Protein AF-A0A7V9S1K0-F1 (afdb_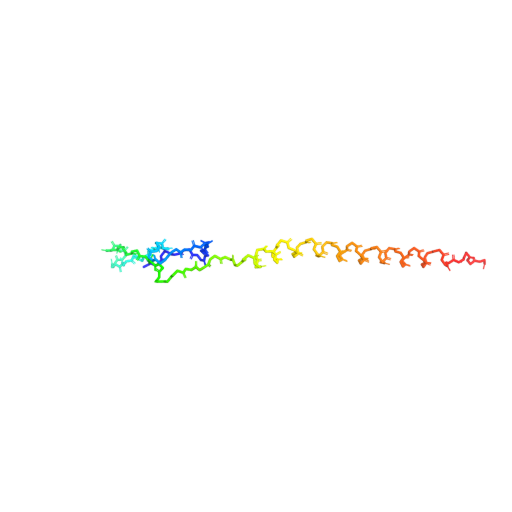monomer_lite)

Foldseek 3Di:
DWFFDPDDADQDAFFQFGGKDFDDDPNDGPDIDTDTHRHGDHHDDPVNVVVVVCPVVVVVVVVVVVVVVVVVVVVVVVVPDDDDD

Sequence (85 aa):
RVSAPRELEGPLPAGARVGSVAAVYRGRVVGTVALLSERAVPGPSRLRRAASALGLPVLSLFVLLAGALIGLRLRAVRLGRPPAR

Secondary structure (DSSP, 8-state):
-EE--S--PSPB-TT-EEEEEEEEETTEEEEEEEEE-SS-BPPPPHHHHHHHHHHHHHHHHHHHHHHHHHHHHHHHHHHT-----

Radius of gyration: 28.54 Å; chains: 1; bounding box: 68×27×69 Å

Structure (mmCIF, N/CA/C/O backbone):
data_AF-A0A7V9S1K0-F1
#
_entry.id   AF-A0A7V9S1K0-F1
#
loop_
_atom_site.group_PDB
_atom_site.id
_atom_site.type_symbol
_atom_site.label_atom_id
_atom_site.label_alt_id
_atom_site.label_comp_id
_atom_site.label_asym_id
_atom_site.label_entity_id
_atom_site.label_seq_id
_atom_site.pdbx_PDB_ins_code
_atom_site.Cartn_x
_atom_site.Cartn_y
_atom_site.Cartn_z
_atom_site.occupancy
_atom_site.B_iso_or_equiv
_atom_site.auth_seq_id
_atom_site.auth_comp_id
_atom_site.auth_asym_id
_atom_site.auth_atom_id
_atom_site.pdbx_PDB_model_num
ATOM 1 N N . ARG A 1 1 ? -7.262 13.288 21.372 1.00 84.00 1 ARG A N 1
ATOM 2 C CA . ARG A 1 1 ? -5.954 12.972 20.752 1.00 84.00 1 ARG A CA 1
ATOM 3 C C . ARG A 1 1 ? -6.150 11.842 19.753 1.00 84.00 1 ARG A C 1
ATOM 5 O O . ARG A 1 1 ? -6.669 10.806 20.139 1.00 84.00 1 ARG A O 1
ATOM 12 N N . VAL A 1 2 ? -5.775 12.045 18.493 1.00 82.31 2 VAL A N 1
ATOM 13 C CA . VAL A 1 2 ? -5.859 11.015 17.445 1.00 82.31 2 VAL A CA 1
ATOM 14 C C . VAL A 1 2 ? -4.499 10.335 17.322 1.00 82.31 2 VAL A C 1
ATOM 16 O O . VAL A 1 2 ? -3.476 11.018 17.307 1.00 82.31 2 VAL A O 1
ATOM 19 N N . SER A 1 3 ? -4.492 9.008 17.279 1.00 81.44 3 SER A N 1
ATOM 20 C CA . SER A 1 3 ? -3.310 8.179 17.073 1.00 81.44 3 SER A CA 1
ATOM 21 C C . SER A 1 3 ? -3.564 7.283 15.868 1.00 81.44 3 SER A C 1
ATOM 23 O O . SER A 1 3 ? -4.148 6.207 15.982 1.00 81.44 3 SER A O 1
ATOM 25 N N . ALA A 1 4 ? -3.156 7.764 14.700 1.00 82.25 4 ALA A N 1
ATOM 26 C CA . ALA A 1 4 ? -3.221 7.030 13.446 1.00 82.25 4 ALA A CA 1
ATOM 27 C C . ALA A 1 4 ? -1.870 7.158 12.720 1.00 82.25 4 ALA A C 1
ATOM 29 O O . ALA A 1 4 ? -1.247 8.224 12.793 1.00 82.25 4 ALA A O 1
ATOM 30 N N . PRO A 1 5 ? -1.394 6.092 12.059 1.00 76.56 5 PRO A N 1
ATOM 31 C CA . PRO A 1 5 ? -0.196 6.149 11.235 1.00 76.56 5 PRO A CA 1
ATOM 32 C C . PRO A 1 5 ? -0.431 7.052 10.013 1.00 76.56 5 PRO A C 1
ATOM 34 O O . PRO A 1 5 ? -1.549 7.156 9.509 1.00 76.56 5 PRO A O 1
ATOM 37 N N . ARG A 1 6 ? 0.627 7.735 9.552 1.00 77.38 6 ARG A N 1
ATOM 38 C CA . ARG A 1 6 ? 0.566 8.620 8.370 1.00 77.38 6 ARG A CA 1
ATOM 39 C C . ARG A 1 6 ? 0.446 7.843 7.061 1.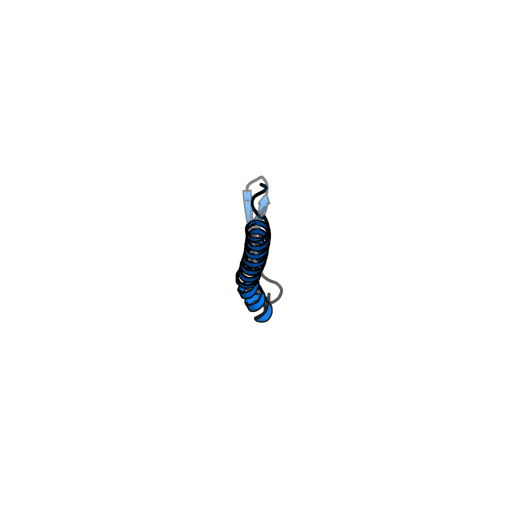00 77.38 6 ARG A C 1
ATOM 41 O O . ARG A 1 6 ? -0.127 8.350 6.105 1.00 77.38 6 ARG A O 1
ATOM 48 N N . GLU A 1 7 ? 0.980 6.629 7.044 1.00 73.56 7 GLU A N 1
ATOM 49 C CA . GLU A 1 7 ? 0.954 5.715 5.910 1.00 73.56 7 GLU A CA 1
ATOM 50 C C . GLU A 1 7 ? 0.405 4.365 6.378 1.00 73.56 7 GLU A C 1
ATOM 52 O O . GLU A 1 7 ? 0.677 3.923 7.495 1.00 73.56 7 GLU A O 1
ATOM 57 N N . LEU A 1 8 ? -0.404 3.732 5.531 1.00 73.44 8 LEU A N 1
ATOM 58 C CA . LEU A 1 8 ? -1.007 2.423 5.765 1.00 73.44 8 LEU A CA 1
ATOM 59 C C . LEU A 1 8 ? -0.646 1.521 4.589 1.00 73.44 8 LEU A C 1
ATOM 61 O O . LEU A 1 8 ? -0.964 1.834 3.440 1.00 73.44 8 LEU A O 1
ATOM 65 N N . GLU A 1 9 ? 0.005 0.397 4.873 1.00 69.50 9 GLU A N 1
ATOM 66 C CA . GLU A 1 9 ? 0.295 -0.620 3.867 1.00 69.50 9 GLU A CA 1
ATOM 67 C C . GLU A 1 9 ? -0.942 -1.500 3.650 1.00 69.50 9 GLU A C 1
ATOM 69 O O . GLU A 1 9 ? -1.474 -2.108 4.578 1.00 69.50 9 GLU A O 1
ATOM 74 N N . GLY A 1 10 ? -1.434 -1.521 2.409 1.00 71.12 10 GLY A N 1
ATOM 75 C CA . GLY A 1 10 ? -2.573 -2.343 1.995 1.00 71.12 10 GLY A CA 1
ATOM 76 C C . GLY A 1 10 ? -2.148 -3.699 1.416 1.00 71.12 10 GLY A C 1
ATOM 77 O O . GLY A 1 10 ? -0.982 -3.882 1.054 1.00 71.12 10 GLY A O 1
ATOM 78 N N . PRO A 1 11 ? -3.092 -4.638 1.218 1.00 78.50 11 PRO A N 1
ATOM 79 C CA . PRO A 1 11 ? -4.550 -4.469 1.274 1.00 78.50 11 PRO A CA 1
ATOM 80 C C . PRO A 1 11 ? -5.138 -4.531 2.692 1.00 78.50 11 PRO A C 1
ATOM 82 O O . PRO A 1 11 ? -4.721 -5.352 3.503 1.00 78.50 11 PRO A O 1
ATOM 85 N N . LEU A 1 12 ? -6.162 -3.712 2.961 1.00 81.75 12 LEU A N 1
ATOM 86 C CA . LEU A 1 12 ? -6.899 -3.724 4.232 1.00 81.75 12 LEU A CA 1
ATOM 87 C C . LEU A 1 12 ? -8.370 -4.096 3.993 1.00 81.75 12 LEU A C 1
ATOM 89 O O . LEU A 1 12 ? -9.020 -3.465 3.154 1.00 81.75 12 LEU A O 1
ATOM 93 N N . PRO A 1 13 ? -8.925 -5.084 4.719 1.00 81.06 13 PRO A N 1
ATOM 94 C CA . PRO A 1 13 ? -10.349 -5.389 4.646 1.00 81.06 13 PRO A CA 1
ATOM 95 C C . PRO A 1 13 ? -11.189 -4.270 5.281 1.00 81.06 13 PRO A C 1
ATOM 97 O O . PRO A 1 13 ? -10.680 -3.438 6.038 1.00 81.06 13 PRO A O 1
ATOM 100 N N . ALA A 1 14 ? -12.488 -4.243 4.977 1.00 83.19 14 ALA A N 1
ATOM 101 C CA . ALA A 1 14 ? -13.426 -3.388 5.703 1.00 83.19 14 ALA A CA 1
ATOM 102 C C . ALA A 1 14 ? -13.490 -3.822 7.180 1.00 83.19 14 ALA A C 1
ATOM 104 O O . ALA A 1 14 ? -13.426 -5.012 7.487 1.00 83.19 14 ALA A O 1
ATOM 105 N N . GLY A 1 15 ? -13.582 -2.858 8.093 1.00 82.81 15 GLY A N 1
ATOM 106 C CA . GLY A 1 15 ? -13.579 -3.086 9.538 1.00 82.81 15 GLY A CA 1
ATOM 107 C C . GLY A 1 15 ? -12.198 -3.350 10.151 1.00 82.81 15 GLY A C 1
ATOM 108 O O . GLY A 1 15 ? -12.114 -3.630 11.345 1.00 82.81 15 GLY A O 1
ATOM 109 N N . ALA A 1 16 ? -11.107 -3.253 9.387 1.00 84.19 16 ALA A N 1
ATOM 110 C CA . ALA A 1 16 ? -9.757 -3.398 9.923 1.00 84.19 16 ALA A CA 1
ATOM 111 C C . ALA A 1 16 ? -9.397 -2.210 10.825 1.00 84.19 16 ALA A C 1
ATOM 113 O O . ALA A 1 16 ? -9.630 -1.051 10.481 1.00 84.19 16 ALA A O 1
ATOM 114 N N . ARG A 1 17 ? -8.792 -2.479 11.985 1.00 85.00 17 ARG A N 1
ATOM 115 C CA . ARG A 1 17 ? -8.324 -1.424 12.890 1.00 85.00 17 ARG A CA 1
ATOM 116 C C . ARG A 1 17 ? -7.112 -0.715 12.284 1.00 85.00 17 ARG A C 1
ATOM 118 O O . ARG A 1 17 ? -6.071 -1.332 12.094 1.00 85.00 17 ARG A O 1
ATOM 125 N N . VAL A 1 18 ? -7.236 0.591 12.063 1.00 85.88 18 VAL A N 1
ATOM 126 C CA . VAL A 1 18 ? -6.180 1.449 11.492 1.00 85.88 18 VAL A CA 1
ATOM 127 C C . VAL A 1 18 ? -5.551 2.394 12.517 1.00 85.88 18 VAL A C 1
ATOM 129 O O . VAL A 1 18 ? -4.482 2.944 12.281 1.00 85.88 18 VAL A O 1
ATOM 132 N N . GLY A 1 19 ? -6.187 2.587 13.674 1.00 86.06 19 GLY A N 1
ATOM 133 C CA . GLY A 1 19 ? -5.677 3.470 14.721 1.00 86.06 19 GLY A CA 1
ATOM 134 C C . GLY A 1 19 ? -6.633 3.603 15.900 1.00 86.06 19 GLY A C 1
ATOM 135 O O . GLY A 1 19 ? -7.513 2.762 16.108 1.00 86.06 19 GLY A O 1
ATOM 136 N N . SER A 1 20 ? -6.472 4.671 16.676 1.00 85.88 20 SER A N 1
ATOM 137 C CA . SER A 1 20 ? -7.346 4.986 17.803 1.00 85.88 20 SER A CA 1
ATOM 138 C C . SER A 1 20 ? -7.525 6.489 18.016 1.00 85.88 20 SER A C 1
ATOM 140 O O . SER A 1 20 ? -6.660 7.305 17.698 1.00 85.88 20 SER A O 1
ATOM 142 N N . VAL A 1 21 ? -8.666 6.865 18.587 1.00 87.50 21 VAL A N 1
ATOM 143 C CA . VAL A 1 21 ? -8.943 8.222 19.064 1.00 87.50 21 VAL A CA 1
ATOM 144 C C . VAL A 1 21 ? -9.155 8.167 20.564 1.00 87.50 21 VAL A C 1
ATOM 146 O O . VAL A 1 21 ? -10.060 7.495 21.046 1.00 87.50 21 VAL A O 1
ATOM 149 N N . ALA A 1 22 ? -8.331 8.897 21.304 1.00 87.25 22 ALA A N 1
ATOM 150 C CA . ALA A 1 22 ? -8.498 9.115 22.731 1.00 87.25 22 ALA A CA 1
ATOM 151 C C . ALA A 1 22 ? -9.305 10.399 22.983 1.00 87.25 22 ALA A C 1
ATOM 153 O O . ALA A 1 22 ? -8.900 11.486 22.554 1.00 87.25 22 ALA A O 1
ATOM 154 N N . ALA A 1 23 ? -10.411 10.297 23.711 1.00 82.56 23 ALA A N 1
ATOM 155 C CA . ALA A 1 23 ? -11.125 11.434 24.279 1.00 82.56 23 ALA A CA 1
ATOM 156 C C . ALA A 1 23 ? -10.370 11.923 25.521 1.00 82.56 23 ALA A C 1
ATOM 158 O O . ALA A 1 23 ? -10.001 11.124 26.381 1.00 82.56 23 ALA A O 1
ATOM 159 N N . VAL A 1 24 ? -10.101 13.227 25.605 1.00 84.62 24 VAL A N 1
ATOM 160 C CA . VAL A 1 24 ? -9.320 13.823 26.698 1.00 84.62 24 VAL A CA 1
ATOM 161 C C . VAL A 1 24 ? -10.167 14.881 27.388 1.00 84.62 24 VAL A C 1
ATOM 163 O O . VAL A 1 24 ? -10.639 15.804 26.732 1.00 84.62 24 VAL A O 1
ATOM 166 N N . TYR A 1 25 ? -10.323 14.766 28.705 1.00 75.44 25 TYR A N 1
ATOM 167 C CA . TYR A 1 25 ? -10.997 15.751 29.544 1.00 75.44 25 TYR A CA 1
ATOM 168 C C . TYR A 1 25 ? -10.053 16.183 30.665 1.00 75.44 25 TYR A C 1
ATOM 170 O O . TYR A 1 25 ? -9.508 15.347 31.386 1.00 75.44 25 TYR A O 1
ATOM 178 N N . ARG A 1 26 ? -9.816 17.496 30.784 1.00 86.06 26 ARG A N 1
ATOM 179 C CA . ARG A 1 26 ? -8.876 18.087 31.761 1.00 86.06 26 ARG A CA 1
ATOM 180 C C . ARG A 1 26 ? -7.493 17.410 31.775 1.00 86.06 26 ARG A C 1
ATOM 182 O O . ARG A 1 26 ? -6.953 17.087 32.826 1.00 86.06 26 ARG A O 1
ATOM 189 N N . GLY A 1 27 ? -6.941 17.141 30.591 1.00 86.56 27 GLY A N 1
ATOM 190 C CA . GLY A 1 27 ? -5.624 16.507 30.436 1.00 86.56 27 GLY A CA 1
ATOM 191 C C . GLY A 1 27 ? -5.581 15.000 30.719 1.00 86.56 27 GLY A C 1
ATOM 192 O O . GLY A 1 27 ? -4.542 14.383 30.496 1.00 86.56 27 GLY A O 1
ATOM 193 N N . ARG A 1 28 ? -6.688 14.377 31.147 1.00 78.94 28 ARG A N 1
ATOM 194 C CA . ARG A 1 28 ? -6.788 12.925 31.354 1.00 78.94 28 ARG A CA 1
ATOM 195 C C . ARG A 1 28 ? -7.538 12.263 30.206 1.00 78.94 28 ARG A C 1
ATOM 197 O O . ARG A 1 28 ? -8.548 12.783 29.736 1.00 78.94 28 ARG A O 1
ATOM 204 N N . VAL A 1 29 ? -7.051 11.111 29.750 1.00 86.56 29 VAL A N 1
ATOM 205 C CA . VAL A 1 29 ? -7.769 10.287 28.770 1.00 86.56 29 VAL A CA 1
ATOM 206 C C . VAL A 1 29 ? -8.986 9.675 29.461 1.00 86.56 29 VAL A C 1
ATOM 208 O O . VAL A 1 29 ? -8.834 8.949 30.436 1.00 86.56 29 VAL A O 1
ATOM 211 N N . VAL A 1 30 ? -10.182 9.989 28.966 1.00 89.69 30 VAL A N 1
ATOM 212 C CA . VAL A 1 30 ? -11.467 9.513 29.513 1.00 89.69 30 VAL A CA 1
ATOM 213 C C . VAL A 1 30 ? -12.075 8.367 28.709 1.00 89.69 30 VAL A C 1
ATOM 215 O O . VAL A 1 30 ? -13.007 7.717 29.163 1.00 89.69 30 VAL A O 1
ATOM 218 N N . GLY A 1 31 ? -11.535 8.086 27.527 1.00 81.44 31 GLY A N 1
ATOM 219 C CA . GLY A 1 31 ? -11.962 6.965 26.702 1.00 81.44 31 GLY A CA 1
ATOM 220 C C . GLY A 1 31 ? -11.100 6.846 25.458 1.00 81.44 31 GLY A C 1
ATOM 221 O O . GLY A 1 31 ? -10.523 7.835 25.008 1.00 81.44 31 GLY A O 1
ATOM 222 N N . THR A 1 32 ? -10.998 5.639 24.906 1.00 85.56 32 THR A N 1
ATOM 223 C CA . THR A 1 32 ? -10.302 5.388 23.639 1.00 85.56 32 THR A CA 1
ATOM 224 C C . THR A 1 32 ? -11.199 4.571 22.723 1.00 85.56 32 THR A C 1
ATOM 226 O O . THR A 1 32 ? -11.696 3.523 23.120 1.00 85.56 32 THR A O 1
ATOM 229 N N . VAL A 1 33 ? -11.390 5.046 21.497 1.00 87.81 33 VAL A N 1
ATOM 230 C CA . VAL A 1 33 ? -12.208 4.401 20.466 1.00 87.81 33 VAL A CA 1
ATOM 231 C C . VAL A 1 33 ? -11.297 3.934 19.336 1.00 87.81 33 VAL A C 1
ATOM 233 O O . VAL A 1 33 ? -10.347 4.629 18.971 1.00 87.81 33 VAL A O 1
ATOM 236 N N . ALA A 1 34 ? -11.552 2.743 18.796 1.00 84.31 34 ALA A N 1
ATOM 237 C CA . ALA A 1 34 ? -10.815 2.233 17.645 1.00 84.31 34 ALA A CA 1
ATOM 238 C C . ALA A 1 34 ? -11.235 2.966 16.364 1.00 84.31 34 ALA A C 1
ATOM 240 O O . ALA A 1 34 ? -12.423 3.158 16.121 1.00 84.31 34 ALA A O 1
ATOM 241 N N . LEU A 1 35 ? -10.263 3.323 15.528 1.00 82.19 35 LEU A N 1
ATOM 242 C CA . LEU A 1 35 ? -10.514 3.744 14.153 1.00 82.19 35 LEU A CA 1
ATOM 243 C C . LEU A 1 35 ? -10.509 2.506 13.266 1.00 82.19 35 LEU A C 1
ATOM 245 O O . LEU A 1 35 ? -9.547 1.733 13.300 1.00 82.19 35 LEU A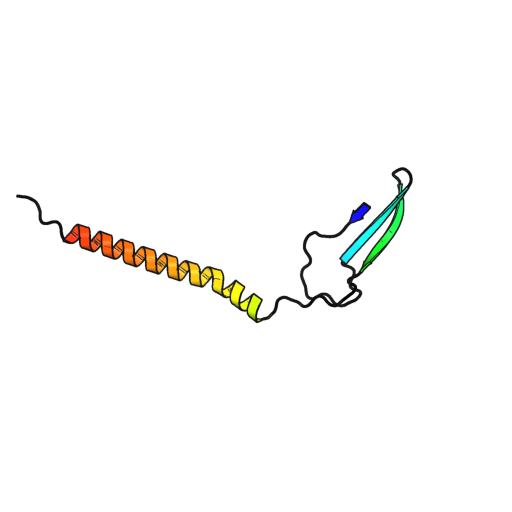 O 1
ATOM 249 N N . LEU A 1 36 ? -11.574 2.331 12.490 1.00 87.88 36 LEU A N 1
ATOM 250 C CA . LEU A 1 36 ? -11.760 1.203 11.584 1.00 87.88 36 LEU A CA 1
ATOM 251 C C . LEU A 1 36 ? -11.783 1.696 10.134 1.00 87.88 36 LEU A C 1
ATOM 253 O O . LEU A 1 36 ? -12.256 2.800 9.861 1.00 87.88 36 LEU A O 1
ATOM 257 N N . SER A 1 37 ? -11.295 0.881 9.203 1.00 81.94 37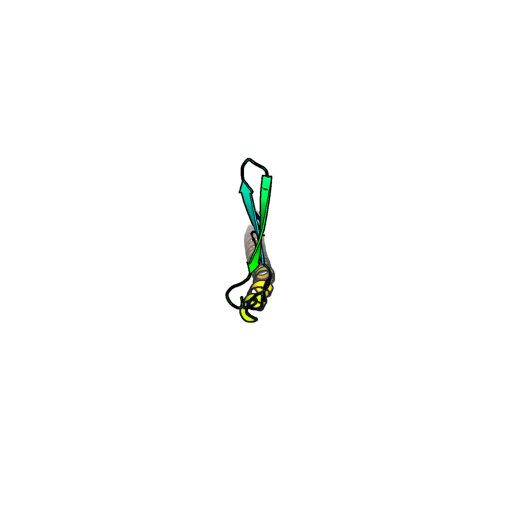 SER A N 1
ATOM 258 C CA . SER A 1 37 ? -11.477 1.109 7.771 1.00 81.94 37 SER A CA 1
ATOM 259 C C . SER A 1 37 ? -12.951 0.931 7.399 1.00 81.94 37 SER A C 1
ATOM 261 O O . SER A 1 37 ? -13.508 -0.154 7.528 1.00 81.94 37 SER A O 1
ATOM 263 N N . GLU A 1 38 ? -13.602 1.990 6.921 1.00 80.81 38 GLU A N 1
ATOM 264 C CA . GLU A 1 38 ? -15.014 1.926 6.514 1.00 80.81 38 GLU A CA 1
ATOM 265 C C . GLU A 1 38 ? -15.217 1.016 5.291 1.00 80.81 38 GLU A C 1
ATOM 267 O O . GLU A 1 38 ? -16.180 0.259 5.208 1.00 80.81 38 GLU A O 1
ATOM 272 N N . ARG A 1 39 ? -14.278 1.064 4.339 1.00 75.50 39 ARG A N 1
ATOM 273 C CA . ARG A 1 39 ? -14.308 0.289 3.094 1.00 75.50 39 ARG A CA 1
ATOM 274 C C . ARG A 1 39 ? -13.008 -0.479 2.910 1.00 75.50 39 ARG A C 1
ATOM 276 O O . ARG A 1 39 ? -11.971 -0.097 3.450 1.00 75.50 39 ARG A O 1
ATOM 283 N N . ALA A 1 40 ? -13.071 -1.551 2.123 1.00 78.56 40 ALA A N 1
ATOM 284 C CA . ALA A 1 40 ? -11.882 -2.296 1.736 1.00 78.56 40 ALA A CA 1
ATOM 285 C C . ALA A 1 40 ? -10.924 -1.378 0.964 1.00 78.56 40 ALA A C 1
ATOM 287 O O . ALA A 1 40 ? -11.317 -0.749 -0.021 1.00 78.56 40 ALA A O 1
ATOM 288 N N . VAL A 1 41 ? -9.673 -1.312 1.414 1.00 78.56 41 VAL A N 1
ATOM 289 C CA . VAL A 1 41 ? -8.606 -0.580 0.733 1.00 78.56 41 VAL A CA 1
ATOM 290 C C . VAL A 1 41 ? -7.868 -1.581 -0.155 1.00 78.56 41 VAL A C 1
ATOM 292 O O . VAL A 1 41 ? -7.164 -2.453 0.370 1.00 78.56 41 VAL A O 1
ATOM 295 N N . PRO A 1 42 ? -8.036 -1.511 -1.488 1.00 67.25 42 PRO A N 1
ATOM 296 C CA . PRO A 1 42 ? -7.362 -2.425 -2.394 1.00 67.25 42 PRO A CA 1
ATOM 297 C C . PRO A 1 42 ? -5.845 -2.223 -2.322 1.00 67.25 42 PRO A C 1
ATOM 299 O O . PRO A 1 42 ? -5.346 -1.102 -2.239 1.00 67.25 42 PRO A O 1
ATOM 302 N N . GLY A 1 43 ? -5.105 -3.331 -2.355 1.00 70.69 43 GLY A N 1
ATOM 303 C CA . GLY A 1 43 ? -3.645 -3.304 -2.416 1.00 70.69 43 GLY A CA 1
ATOM 304 C C . GLY A 1 43 ? -3.140 -2.685 -3.727 1.00 70.69 43 GLY A C 1
ATOM 305 O O . GLY A 1 43 ? -3.919 -2.498 -4.668 1.00 70.69 43 GLY A O 1
ATOM 306 N N . PRO A 1 44 ? -1.831 -2.381 -3.830 1.00 64.44 44 PRO A N 1
ATOM 307 C CA . PRO A 1 44 ? -1.260 -1.865 -5.067 1.00 64.44 44 PRO A CA 1
ATOM 308 C C . PRO A 1 44 ? -1.571 -2.824 -6.220 1.00 64.44 44 PRO A C 1
ATOM 310 O O . PRO A 1 44 ? -1.318 -4.028 -6.130 1.00 64.44 44 PRO A O 1
ATOM 313 N N . SER A 1 45 ? -2.132 -2.287 -7.306 1.00 65.88 45 SER A N 1
ATOM 314 C CA . SER A 1 45 ? -2.445 -3.084 -8.490 1.00 65.88 45 SER A CA 1
ATOM 315 C C . SER A 1 45 ? -1.179 -3.778 -9.006 1.00 65.88 45 SER A C 1
ATOM 317 O O . SER A 1 45 ? -0.073 -3.237 -8.909 1.00 65.88 45 SER A O 1
ATOM 319 N N . ARG A 1 46 ? -1.319 -4.985 -9.576 1.00 63.44 46 ARG A N 1
ATOM 320 C CA . ARG A 1 46 ? -0.176 -5.740 -10.133 1.00 63.44 46 ARG A CA 1
ATOM 321 C C . ARG A 1 46 ? 0.625 -4.902 -11.142 1.00 63.44 46 ARG A C 1
ATOM 323 O O . ARG A 1 46 ? 1.849 -4.972 -11.154 1.00 63.44 46 ARG A O 1
ATOM 330 N N . LEU A 1 47 ? -0.063 -4.046 -11.902 1.00 59.94 47 LEU A N 1
ATOM 331 C CA . LEU A 1 47 ? 0.529 -3.064 -12.817 1.00 5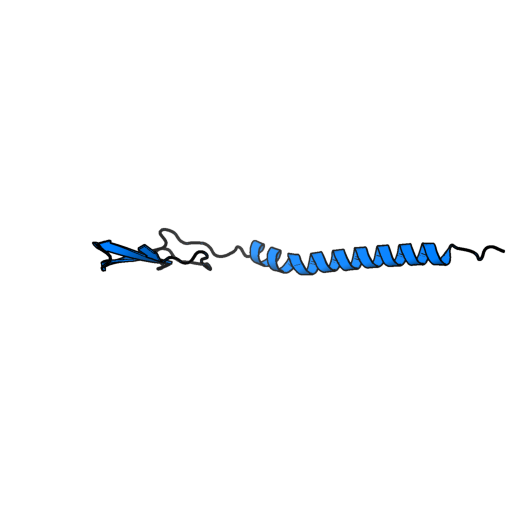9.94 47 LEU A CA 1
ATOM 332 C C . LEU A 1 47 ? 1.378 -2.011 -12.092 1.00 59.94 47 LEU A C 1
ATOM 334 O O . LEU A 1 47 ? 2.482 -1.713 -12.539 1.00 59.94 47 LEU A O 1
ATOM 338 N N . ARG A 1 48 ? 0.915 -1.484 -10.950 1.00 64.81 48 ARG A N 1
ATOM 339 C CA . ARG A 1 48 ? 1.683 -0.521 -10.145 1.00 64.81 48 ARG A CA 1
ATOM 340 C C . ARG A 1 48 ? 2.951 -1.158 -9.583 1.00 64.81 48 ARG A C 1
ATOM 342 O O . ARG A 1 48 ? 4.004 -0.538 -9.625 1.00 64.81 48 ARG A O 1
ATOM 349 N N . ARG A 1 49 ? 2.869 -2.417 -9.136 1.00 65.81 49 ARG A N 1
ATOM 350 C CA . ARG A 1 49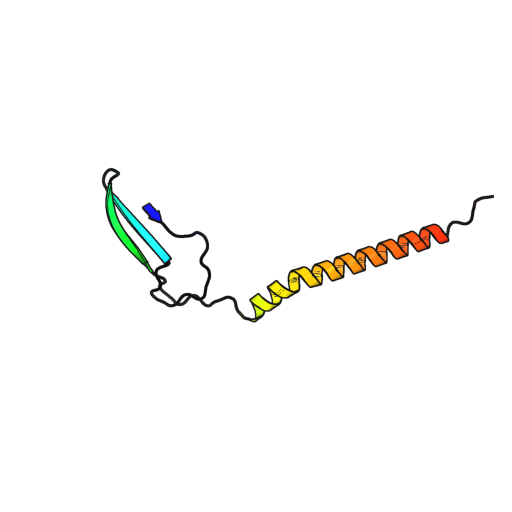 ? 4.037 -3.176 -8.659 1.00 65.81 49 ARG A CA 1
ATOM 351 C C . ARG A 1 49 ? 5.048 -3.438 -9.789 1.00 65.81 49 ARG A C 1
ATOM 353 O O . ARG A 1 49 ? 6.245 -3.288 -9.566 1.00 65.81 49 ARG A O 1
ATOM 360 N N . ALA A 1 50 ? 4.579 -3.754 -10.999 1.00 60.31 50 ALA A N 1
ATOM 361 C CA . ALA A 1 50 ? 5.439 -3.914 -12.174 1.00 60.31 50 ALA A CA 1
ATOM 362 C C . ALA A 1 50 ? 6.108 -2.592 -12.599 1.00 60.31 50 ALA A C 1
ATOM 364 O O . ALA A 1 50 ? 7.309 -2.567 -12.847 1.00 60.31 50 ALA A O 1
ATOM 365 N N . ALA A 1 51 ? 5.368 -1.479 -12.609 1.00 63.78 51 ALA A N 1
ATOM 366 C CA . ALA A 1 51 ? 5.918 -0.158 -12.916 1.00 63.78 51 ALA A CA 1
ATOM 367 C C . ALA A 1 51 ? 6.997 0.275 -11.906 1.00 63.78 51 ALA A C 1
ATOM 369 O O . ALA A 1 51 ? 8.039 0.797 -12.300 1.00 63.78 51 ALA A O 1
ATOM 370 N N . SER A 1 52 ? 6.794 -0.001 -10.612 1.00 62.34 52 SER A N 1
ATOM 371 C CA . SER A 1 52 ? 7.803 0.252 -9.576 1.00 62.34 52 SER A CA 1
ATOM 372 C C . SER A 1 52 ? 9.067 -0.593 -9.763 1.00 62.34 52 SER A C 1
ATOM 374 O O . SER A 1 52 ? 10.165 -0.088 -9.552 1.00 62.34 52 SER A O 1
ATOM 376 N N . ALA A 1 53 ? 8.929 -1.848 -10.202 1.00 63.00 53 ALA A N 1
ATOM 377 C CA . ALA A 1 53 ? 10.073 -2.708 -10.505 1.00 63.00 53 ALA A CA 1
ATOM 378 C C . ALA A 1 53 ? 10.845 -2.250 -11.755 1.00 63.00 53 ALA A C 1
ATOM 380 O O . ALA A 1 53 ? 12.050 -2.461 -11.841 1.00 63.00 53 ALA A O 1
ATOM 381 N N . LEU A 1 54 ? 10.167 -1.601 -12.706 1.00 61.66 54 LEU A N 1
ATOM 382 C CA . LEU A 1 54 ? 10.754 -1.140 -13.966 1.00 61.66 54 LEU A CA 1
ATOM 383 C C . LEU A 1 54 ? 11.415 0.246 -13.877 1.00 61.66 54 LEU A C 1
ATOM 385 O O . LEU A 1 54 ? 12.279 0.548 -14.694 1.00 61.66 54 LEU A O 1
ATOM 389 N N . GLY A 1 55 ? 11.076 1.084 -12.892 1.00 60.50 55 GLY A N 1
ATOM 390 C CA . GLY A 1 55 ? 11.587 2.463 -12.814 1.00 60.50 55 GLY A CA 1
ATOM 391 C C . GLY A 1 55 ? 13.114 2.575 -12.687 1.00 60.50 55 GLY A C 1
ATOM 392 O O . GLY A 1 55 ? 13.754 3.296 -13.450 1.00 60.50 55 GLY A O 1
ATOM 393 N N . LEU A 1 56 ? 13.714 1.831 -11.755 1.00 66.19 56 LEU A N 1
ATOM 394 C CA . LEU A 1 56 ? 15.166 1.819 -11.529 1.00 66.19 56 LEU A CA 1
ATOM 395 C C . LEU A 1 56 ? 15.987 1.175 -12.668 1.00 66.19 56 LEU A C 1
ATOM 397 O O . LEU A 1 56 ? 16.974 1.787 -13.081 1.00 66.19 56 LEU A O 1
ATOM 401 N N . PRO A 1 57 ? 15.627 -0.007 -13.212 1.00 74.69 57 PRO A N 1
ATOM 402 C CA . PRO A 1 57 ? 16.403 -0.627 -14.289 1.00 74.69 57 PRO A CA 1
ATOM 403 C C . PRO A 1 57 ? 16.295 0.122 -15.625 1.00 74.69 57 PRO A C 1
ATOM 405 O O . PRO A 1 57 ? 17.236 0.115 -16.414 1.00 74.69 57 PRO A O 1
ATOM 408 N N . VAL A 1 58 ? 15.175 0.801 -15.893 1.00 76.94 58 VAL A N 1
ATOM 409 C CA . VAL A 1 58 ? 15.036 1.614 -17.112 1.00 76.94 58 VAL A CA 1
ATOM 410 C C . VAL A 1 58 ? 15.884 2.884 -17.019 1.00 76.94 58 VAL A C 1
ATOM 412 O O . VAL A 1 58 ? 16.536 3.258 -17.996 1.00 76.94 58 VAL A O 1
ATOM 415 N N . LEU A 1 59 ? 15.937 3.520 -15.843 1.00 77.62 59 LEU A N 1
ATOM 416 C CA . LEU A 1 59 ? 16.789 4.687 -15.619 1.00 77.62 59 LEU A CA 1
ATOM 417 C C . LEU A 1 59 ? 18.275 4.335 -15.787 1.00 77.62 59 LEU A C 1
ATOM 419 O O . LEU A 1 59 ? 19.002 5.067 -16.457 1.00 77.62 59 LEU A O 1
ATOM 423 N N . SER A 1 60 ? 18.727 3.209 -15.225 1.00 79.94 60 SER A N 1
ATOM 424 C CA . SER A 1 60 ? 20.128 2.786 -15.344 1.00 79.94 60 SER A CA 1
ATOM 425 C C . SER A 1 60 ? 20.521 2.474 -16.790 1.00 79.94 60 SER A C 1
ATOM 427 O O . SER A 1 60 ? 21.611 2.865 -17.212 1.00 79.94 60 SER A O 1
ATOM 429 N N . LEU A 1 61 ? 19.625 1.869 -17.579 1.00 85.06 61 LEU A N 1
ATOM 430 C CA . LEU A 1 61 ? 19.835 1.660 -19.013 1.00 85.06 61 LEU A CA 1
ATOM 431 C C . LEU A 1 61 ? 19.989 2.991 -19.765 1.00 85.06 61 LEU A C 1
ATOM 433 O O . LEU A 1 61 ? 20.902 3.134 -20.577 1.00 85.06 61 LEU A O 1
ATOM 437 N N . PHE A 1 62 ? 19.142 3.981 -19.463 1.00 86.25 62 PHE A N 1
ATOM 438 C CA . PHE A 1 62 ? 19.230 5.317 -20.062 1.00 86.25 62 PHE A CA 1
ATOM 439 C C . PHE A 1 62 ? 20.546 6.023 -19.718 1.00 86.25 62 PHE A C 1
ATOM 441 O O . PHE A 1 62 ? 21.181 6.604 -20.599 1.00 86.25 62 PHE A O 1
ATOM 448 N N . VAL A 1 63 ? 20.981 5.942 -18.458 1.00 89.81 63 VAL A N 1
ATOM 449 C CA . VAL A 1 63 ? 22.250 6.526 -17.999 1.00 89.81 63 VAL A CA 1
ATOM 450 C C . VAL A 1 63 ? 23.442 5.856 -18.684 1.00 89.81 63 VAL A C 1
ATOM 452 O O . VAL A 1 63 ? 24.337 6.552 -19.165 1.00 89.81 63 VAL A O 1
ATOM 455 N N . LEU A 1 64 ? 23.443 4.524 -18.785 1.00 90.88 64 LEU A N 1
ATOM 456 C CA . LEU A 1 64 ? 24.483 3.773 -19.492 1.00 90.88 64 LEU A CA 1
ATOM 457 C C . LEU A 1 64 ? 24.544 4.147 -20.974 1.00 90.88 64 LEU A C 1
ATOM 459 O O . LEU A 1 64 ? 25.629 4.401 -21.496 1.00 90.88 64 LEU A O 1
ATOM 463 N N . LEU A 1 65 ? 23.391 4.229 -21.641 1.00 92.94 65 LEU A N 1
ATOM 464 C CA . LEU A 1 65 ? 23.313 4.593 -23.053 1.00 92.94 65 LEU A CA 1
ATOM 465 C C . LEU A 1 65 ? 23.819 6.024 -23.290 1.00 92.94 65 LEU A C 1
ATOM 467 O O . LEU A 1 65 ? 24.632 6.254 -24.187 1.00 92.94 65 LEU A O 1
ATOM 471 N N . ALA A 1 66 ? 23.391 6.976 -22.457 1.00 91.31 66 ALA A N 1
ATOM 472 C CA . ALA A 1 66 ? 23.849 8.360 -22.521 1.00 91.31 66 ALA A CA 1
ATOM 473 C C . ALA A 1 66 ? 25.364 8.462 -22.279 1.00 91.31 66 ALA A C 1
ATOM 475 O O . ALA A 1 66 ? 26.071 9.103 -23.058 1.00 91.31 66 ALA A O 1
ATOM 476 N N . GLY A 1 67 ? 25.883 7.780 -21.253 1.00 92.56 67 GLY A N 1
ATOM 477 C CA . GLY A 1 67 ? 27.315 7.727 -20.959 1.00 92.56 67 GLY A CA 1
ATOM 478 C C . GLY A 1 67 ? 28.131 7.121 -22.103 1.00 92.56 67 GLY A C 1
ATOM 479 O O . GLY A 1 67 ? 29.164 7.677 -22.480 1.00 92.56 67 GLY A O 1
ATOM 480 N N . ALA A 1 68 ? 27.646 6.037 -22.714 1.00 93.19 68 ALA A N 1
ATOM 481 C CA . ALA A 1 68 ? 28.292 5.400 -23.860 1.00 93.19 68 ALA A CA 1
ATOM 482 C C . ALA A 1 68 ? 28.339 6.328 -25.085 1.00 93.19 68 ALA A C 1
ATOM 484 O O . ALA A 1 68 ? 29.389 6.459 -25.717 1.00 93.19 68 ALA A O 1
ATOM 485 N N . LEU A 1 69 ? 27.239 7.023 -25.392 1.00 92.88 69 LEU A N 1
ATOM 486 C CA . LEU A 1 69 ? 27.176 7.989 -26.494 1.00 92.88 69 LEU A CA 1
ATOM 487 C C . LEU A 1 69 ? 28.111 9.182 -26.266 1.00 92.88 69 LEU A C 1
ATOM 489 O O . LEU A 1 69 ? 28.831 9.584 -27.184 1.00 92.88 69 LEU A O 1
ATOM 493 N N . ILE A 1 70 ? 28.142 9.722 -25.044 1.00 92.12 70 ILE A N 1
ATOM 494 C CA . ILE A 1 70 ? 29.049 10.813 -24.663 1.00 92.12 70 ILE A CA 1
ATOM 495 C C . ILE A 1 70 ? 30.505 10.349 -24.768 1.00 92.12 70 ILE A C 1
ATOM 497 O O . ILE A 1 70 ? 31.325 11.032 -25.383 1.00 92.12 70 ILE A O 1
ATOM 501 N N . GLY A 1 71 ? 30.831 9.167 -24.240 1.00 90.31 71 GLY A N 1
ATOM 502 C CA . GLY A 1 71 ? 32.169 8.585 -24.328 1.00 90.31 71 GLY A CA 1
ATOM 503 C C . GLY A 1 71 ? 32.623 8.377 -25.774 1.00 90.31 71 GLY A C 1
ATOM 504 O O . GLY A 1 71 ? 33.742 8.753 -26.133 1.00 90.31 71 GLY A O 1
ATOM 505 N N . LEU A 1 72 ? 31.740 7.855 -26.630 1.00 89.62 72 LEU A N 1
ATOM 506 C CA . LEU A 1 72 ? 32.017 7.664 -28.054 1.00 89.62 72 LEU A CA 1
ATOM 507 C C . LEU A 1 72 ? 32.245 9.002 -28.769 1.00 89.62 72 LEU A C 1
ATOM 509 O O . LEU A 1 72 ? 33.199 9.133 -29.538 1.00 89.62 72 LEU A O 1
ATOM 513 N N . ARG A 1 73 ? 31.422 10.017 -28.479 1.00 88.88 73 ARG A N 1
ATOM 514 C CA . ARG A 1 73 ? 31.584 11.374 -29.022 1.00 88.88 73 ARG A CA 1
ATOM 515 C C . ARG A 1 73 ? 32.908 12.000 -28.602 1.00 88.88 73 ARG A C 1
ATOM 517 O O . ARG A 1 73 ? 33.629 12.506 -29.459 1.00 88.88 73 ARG A O 1
ATOM 524 N N . LEU A 1 74 ? 33.267 11.926 -27.322 1.00 86.00 74 LEU A N 1
ATOM 525 C CA . LEU A 1 74 ? 34.539 12.456 -26.823 1.00 86.00 74 LEU A CA 1
ATOM 526 C C . LEU A 1 74 ? 35.737 11.730 -27.446 1.00 86.00 74 LEU A C 1
ATOM 528 O O . LEU A 1 74 ? 36.729 12.370 -27.800 1.00 86.00 74 LEU A O 1
ATOM 532 N N . ARG A 1 75 ? 35.644 10.409 -27.627 1.00 83.25 75 ARG A N 1
ATOM 533 C CA . ARG A 1 75 ? 36.683 9.609 -28.287 1.00 83.25 75 ARG A CA 1
ATOM 534 C C . ARG A 1 75 ? 36.849 9.999 -29.758 1.00 83.25 75 ARG A C 1
ATOM 536 O O . ARG A 1 75 ? 37.980 10.201 -30.195 1.00 83.25 75 ARG A O 1
ATOM 543 N N . ALA A 1 76 ? 35.749 10.165 -30.492 1.00 78.88 76 ALA A N 1
ATOM 544 C CA . ALA A 1 76 ? 35.772 10.597 -31.890 1.00 78.88 76 ALA A CA 1
ATOM 545 C C . ALA A 1 76 ? 36.409 11.990 -32.056 1.00 78.88 76 ALA A C 1
ATOM 547 O O . ALA A 1 76 ? 37.237 12.192 -32.940 1.00 78.88 76 ALA A O 1
ATOM 548 N N . VAL A 1 77 ? 36.094 12.929 -31.158 1.00 79.12 77 VAL A N 1
ATOM 549 C CA . VAL A 1 77 ? 36.672 14.286 -31.159 1.00 79.12 77 VAL A CA 1
ATOM 550 C C . VAL A 1 77 ? 38.176 14.271 -30.858 1.00 79.12 77 VAL A C 1
ATOM 552 O O . VAL A 1 77 ? 38.927 15.049 -31.443 1.00 79.12 77 VAL A O 1
ATOM 555 N N . ARG A 1 78 ? 38.640 13.389 -29.963 1.00 73.25 78 ARG A N 1
ATOM 556 C CA . ARG A 1 78 ? 40.070 13.264 -29.624 1.00 73.25 78 ARG A CA 1
ATOM 557 C C . ARG A 1 78 ? 40.895 12.629 -30.744 1.00 73.25 78 ARG A C 1
ATOM 559 O O . ARG A 1 78 ? 42.016 13.062 -30.969 1.00 73.25 78 ARG A O 1
ATOM 566 N N . LEU A 1 79 ? 40.346 11.637 -31.445 1.00 70.25 79 LEU A N 1
ATOM 567 C CA . LEU A 1 79 ? 41.017 10.969 -32.570 1.00 70.25 79 LEU A CA 1
ATOM 568 C C . LEU A 1 79 ? 41.057 11.827 -33.844 1.00 70.25 79 LEU A C 1
ATOM 570 O O . LEU A 1 79 ? 41.932 11.631 -34.677 1.00 70.25 79 LEU A O 1
ATOM 574 N N . GLY A 1 80 ? 40.142 12.788 -33.990 1.00 62.75 80 GLY A N 1
ATOM 575 C CA . GLY A 1 80 ? 40.081 13.691 -35.143 1.00 62.75 80 GLY A CA 1
ATOM 576 C C . GLY A 1 80 ? 40.997 14.918 -35.077 1.00 62.75 80 GLY A C 1
ATOM 577 O O . GLY A 1 80 ? 40.888 15.778 -35.945 1.00 62.75 80 GLY A O 1
ATOM 578 N N . ARG A 1 81 ? 41.865 15.049 -34.063 1.00 56.44 81 ARG A N 1
ATOM 579 C CA . ARG A 1 81 ? 42.807 16.175 -33.937 1.00 56.44 81 ARG A CA 1
ATOM 580 C C . ARG A 1 81 ? 44.186 15.748 -34.477 1.00 56.44 81 ARG A C 1
ATOM 582 O O . ARG A 1 81 ? 44.944 15.134 -33.728 1.00 56.44 81 ARG A O 1
ATOM 589 N N . PRO A 1 82 ? 44.525 16.013 -35.755 1.00 59.91 82 PRO A N 1
ATOM 590 C CA . PRO A 1 82 ? 45.888 15.809 -36.233 1.00 59.91 82 PRO A CA 1
ATOM 591 C C . PRO A 1 82 ? 46.846 16.740 -35.470 1.00 59.91 82 PRO A C 1
ATOM 593 O O . PRO A 1 82 ? 46.452 17.863 -35.133 1.00 59.91 82 PRO A O 1
ATOM 596 N N . PRO A 1 83 ? 48.081 16.298 -35.163 1.00 56.72 83 PRO A N 1
ATOM 597 C CA . PRO A 1 83 ? 49.068 17.155 -34.524 1.00 56.72 83 PRO A CA 1
ATOM 598 C C . PRO A 1 83 ? 49.340 18.350 -35.441 1.00 56.72 83 PRO A C 1
ATOM 600 O O . PRO A 1 83 ? 49.719 18.176 -36.599 1.00 56.72 83 PRO A O 1
ATOM 603 N N . ALA A 1 84 ? 49.097 19.556 -34.924 1.00 63.00 84 ALA A N 1
ATOM 604 C CA . ALA A 1 84 ? 49.491 20.789 -35.586 1.00 63.00 84 ALA A CA 1
ATOM 605 C C . ALA A 1 84 ? 51.021 20.784 -35.707 1.00 63.00 84 ALA A C 1
ATOM 607 O O . ALA A 1 84 ? 51.717 20.747 -34.691 1.00 63.00 84 ALA A O 1
ATOM 608 N N . ARG A 1 85 ? 51.508 20.714 -36.949 1.00 60.28 85 ARG A N 1
ATOM 609 C CA . ARG A 1 85 ? 52.892 21.037 -37.302 1.00 60.28 85 ARG A CA 1
ATOM 610 C C . ARG A 1 85 ? 53.087 22.543 -37.268 1.00 60.28 85 ARG A C 1
ATOM 612 O O . ARG A 1 85 ? 52.133 23.247 -37.667 1.00 60.28 85 ARG A O 1
#

pLDDT: mean 78.01, std 10.23, range [56.44, 93.19]